Protein AF-A0A2K8XF45-F1 (afdb_monomer_lite)

Sequence (110 aa):
MNTKYKYTLIFVLFLCCTIVSAQSFKKDSLQIKAYTEIEYKAGKPINITLKKVFCDYCSKTQLTLLGEDAIRRADGEKQNPKNKLVDGKKKLAVYIRIAKTDFASIKEEE

pLDDT: mean 89.06, std 11.89, range [54.0, 98.5]

Structure (mmCIF, N/CA/C/O backbone):
data_AF-A0A2K8XF45-F1
#
_entry.id   AF-A0A2K8XF45-F1
#
loop_
_atom_site.group_PDB
_atom_site.id
_atom_site.type_symbol
_atom_site.label_atom_id
_atom_site.label_alt_id
_atom_site.label_comp_id
_atom_site.label_asym_id
_atom_site.label_entity_id
_atom_site.label_seq_id
_atom_site.pdbx_PDB_ins_code
_atom_site.Cartn_x
_atom_site.Cartn_y
_atom_site.Cartn_z
_atom_site.occupancy
_atom_site.B_iso_or_equiv
_atom_site.auth_seq_id
_atom_site.auth_comp_id
_atom_site.auth_asym_id
_atom_site.auth_atom_id
_atom_site.pdbx_PDB_model_num
ATOM 1 N N . MET A 1 1 ? 33.335 -19.795 43.392 1.00 56.59 1 MET A N 1
ATOM 2 C CA . MET A 1 1 ? 31.996 -19.173 43.518 1.00 56.59 1 MET A CA 1
ATOM 3 C C . MET A 1 1 ? 31.201 -19.959 44.551 1.00 56.59 1 MET A C 1
ATOM 5 O O . MET A 1 1 ? 30.981 -21.146 44.340 1.00 56.59 1 MET A O 1
ATOM 9 N N . ASN A 1 2 ? 30.885 -19.338 45.692 1.00 59.66 2 ASN A N 1
ATOM 10 C CA . ASN A 1 2 ? 30.272 -20.000 46.851 1.00 59.66 2 ASN A CA 1
ATOM 11 C C . ASN A 1 2 ? 28.953 -20.690 46.447 1.00 59.66 2 ASN A C 1
ATOM 13 O O . ASN A 1 2 ? 28.150 -20.090 45.730 1.00 59.66 2 ASN A O 1
ATOM 17 N N . THR A 1 3 ? 28.723 -21.930 46.888 1.00 67.81 3 THR A N 1
ATOM 18 C CA . THR A 1 3 ? 27.591 -22.779 46.454 1.00 67.81 3 THR A CA 1
ATOM 19 C C . THR A 1 3 ? 26.236 -22.100 46.670 1.00 67.81 3 THR A C 1
ATOM 21 O O . THR A 1 3 ? 25.323 -22.276 45.872 1.00 67.81 3 THR A O 1
ATOM 24 N N . LYS A 1 4 ? 26.138 -21.237 47.690 1.00 68.88 4 LYS A N 1
ATOM 25 C CA . LYS A 1 4 ? 24.959 -20.406 47.976 1.00 68.88 4 LYS A CA 1
ATOM 26 C C . LYS A 1 4 ? 24.601 -19.462 46.818 1.00 68.88 4 LYS A C 1
ATOM 28 O O . LYS A 1 4 ? 23.453 -19.446 46.396 1.00 68.88 4 LYS A O 1
ATOM 33 N N . TYR A 1 5 ? 25.579 -18.759 46.242 1.00 73.56 5 TYR A N 1
ATOM 34 C CA . TYR A 1 5 ? 25.335 -17.807 45.148 1.00 73.56 5 TYR A CA 1
ATOM 35 C C . TYR A 1 5 ? 24.969 -18.499 43.833 1.00 73.56 5 TYR A C 1
ATOM 37 O O . TYR A 1 5 ? 24.253 -17.914 43.028 1.00 73.56 5 TYR A O 1
ATOM 45 N N . LYS A 1 6 ? 25.409 -19.751 43.618 1.00 73.94 6 LYS A N 1
ATOM 46 C CA . LYS A 1 6 ? 24.990 -20.546 42.450 1.00 73.94 6 LYS A CA 1
ATOM 47 C C . LYS A 1 6 ? 23.477 -20.769 42.446 1.00 73.94 6 LYS A C 1
ATOM 49 O O . LYS A 1 6 ? 22.843 -20.537 41.423 1.00 73.94 6 LYS A O 1
ATOM 54 N N . TYR A 1 7 ? 22.897 -21.160 43.581 1.00 80.69 7 TYR A N 1
ATOM 55 C CA . TYR A 1 7 ? 21.452 -21.385 43.677 1.00 80.69 7 TYR A CA 1
ATOM 56 C C . TYR A 1 7 ? 20.654 -20.083 43.605 1.00 80.69 7 TYR A C 1
ATOM 58 O O . TYR A 1 7 ? 19.615 -20.050 42.954 1.00 80.69 7 TYR A O 1
ATOM 66 N N . THR A 1 8 ? 21.164 -18.993 44.188 1.00 82.62 8 THR A N 1
ATOM 67 C CA . THR A 1 8 ? 20.534 -17.670 44.067 1.00 82.62 8 THR A CA 1
ATOM 68 C C . THR A 1 8 ? 20.466 -17.210 42.611 1.00 82.62 8 THR A C 1
ATOM 70 O O . THR A 1 8 ? 19.429 -16.731 42.165 1.00 82.62 8 THR A O 1
ATOM 73 N N . LEU A 1 9 ? 21.542 -17.402 41.845 1.00 80.88 9 LEU A N 1
ATOM 74 C CA . LEU A 1 9 ? 21.612 -16.975 40.447 1.00 80.88 9 LEU A CA 1
ATOM 75 C C . LEU A 1 9 ? 20.688 -17.812 39.547 1.00 80.88 9 LEU A C 1
ATOM 77 O O . LEU A 1 9 ? 20.025 -17.262 38.673 1.00 80.88 9 LEU A O 1
ATOM 81 N N . ILE A 1 10 ? 20.568 -19.116 39.822 1.00 81.19 10 ILE A N 1
ATOM 82 C CA . ILE A 1 10 ? 19.600 -20.004 39.155 1.00 81.19 10 ILE A CA 1
ATOM 83 C C . ILE A 1 10 ? 18.160 -19.571 39.461 1.00 81.19 10 ILE A C 1
ATOM 85 O O . ILE A 1 10 ? 17.329 -19.522 38.557 1.00 81.19 10 ILE A O 1
ATOM 89 N N . PHE A 1 11 ? 17.867 -19.217 40.714 1.00 81.50 11 PHE A N 1
ATOM 90 C CA . PHE A 1 11 ? 16.525 -18.807 41.123 1.00 81.50 11 PHE A CA 1
ATOM 91 C C . PHE A 1 11 ? 16.102 -17.476 40.480 1.00 81.50 11 PHE A C 1
ATOM 93 O O . PHE A 1 11 ? 14.981 -17.354 39.992 1.00 81.50 11 PHE A O 1
ATOM 100 N N . VAL A 1 12 ? 17.016 -16.502 40.404 1.00 82.75 12 VAL A N 1
ATOM 101 C CA . VAL A 1 12 ? 16.779 -15.216 39.721 1.00 82.75 12 VAL A CA 1
ATOM 102 C C . VAL A 1 12 ? 16.550 -15.417 38.220 1.00 82.75 12 VAL A C 1
ATOM 104 O O . VAL A 1 12 ? 15.621 -14.838 37.660 1.00 82.75 12 VAL A O 1
ATOM 107 N N . LEU A 1 13 ? 17.343 -16.279 37.574 1.00 79.38 13 LEU A N 1
ATOM 108 C CA . LEU A 1 13 ? 17.189 -16.578 36.149 1.00 79.38 13 LEU A CA 1
ATOM 109 C C . LEU A 1 13 ? 15.834 -17.242 35.849 1.00 79.38 13 LEU A C 1
ATOM 111 O O . LEU A 1 13 ? 15.183 -16.897 34.865 1.00 79.38 13 LEU A O 1
ATOM 115 N N . PHE A 1 14 ? 15.385 -18.151 36.720 1.00 78.00 14 PHE A N 1
ATOM 116 C CA . PHE A 1 14 ? 14.101 -18.836 36.567 1.00 78.00 14 PHE A CA 1
ATOM 117 C C . PHE A 1 14 ? 12.910 -17.882 36.740 1.00 78.00 14 PHE A C 1
ATOM 119 O O . PHE A 1 14 ? 11.937 -17.967 35.991 1.00 78.00 14 PHE A O 1
ATOM 126 N N . LEU A 1 15 ? 13.006 -16.918 37.664 1.00 78.31 15 LEU A N 1
ATOM 127 C CA . LEU A 1 15 ? 11.960 -15.915 37.881 1.00 78.31 15 LEU A CA 1
ATOM 128 C C . LEU A 1 15 ? 11.786 -14.993 36.657 1.00 78.31 15 LEU A C 1
ATOM 130 O O . LEU A 1 15 ? 10.656 -14.731 36.242 1.00 78.31 15 LEU A O 1
ATOM 134 N N . CYS A 1 16 ? 12.886 -14.570 36.021 1.00 72.25 16 CYS A N 1
ATOM 135 C CA . CYS A 1 16 ? 12.856 -13.706 34.833 1.00 72.25 16 CYS A CA 1
ATOM 136 C C . CYS A 1 16 ? 12.173 -14.347 33.610 1.00 72.25 16 CYS A C 1
ATOM 138 O O . CYS A 1 16 ? 11.606 -13.629 32.786 1.00 72.25 16 CYS A O 1
ATOM 140 N N . CYS A 1 17 ? 12.177 -15.677 33.484 1.00 69.56 17 CYS A N 1
ATOM 141 C CA . CYS A 1 17 ? 11.556 -16.364 32.347 1.00 69.56 17 CYS A CA 1
ATOM 142 C C . CYS A 1 17 ? 10.020 -16.433 32.417 1.00 69.56 17 CYS A C 1
ATOM 144 O O . CYS A 1 17 ? 9.383 -16.689 31.399 1.00 69.56 17 CYS A O 1
ATOM 146 N N . THR A 1 18 ? 9.409 -16.196 33.583 1.00 69.06 18 THR A N 1
ATOM 147 C CA . THR A 1 18 ? 7.954 -16.384 33.777 1.00 69.06 18 THR A CA 1
ATOM 148 C C . THR A 1 18 ? 7.100 -15.160 33.430 1.00 69.06 18 THR A C 1
ATOM 150 O O . THR A 1 18 ? 5.882 -15.272 33.332 1.00 69.06 18 THR A O 1
ATOM 153 N N . ILE A 1 19 ? 7.720 -13.997 33.204 1.00 65.31 19 ILE A N 1
ATOM 154 C CA . ILE A 1 19 ? 7.016 -12.706 33.067 1.00 65.31 19 ILE A CA 1
ATOM 155 C C . ILE A 1 19 ? 6.843 -12.248 31.610 1.00 65.31 19 ILE A C 1
ATOM 157 O O . ILE A 1 19 ? 6.211 -11.226 31.345 1.00 65.31 19 ILE A O 1
ATOM 161 N N . VAL A 1 20 ? 7.377 -12.992 30.638 1.00 65.94 20 VAL A N 1
ATOM 162 C CA . VAL A 1 20 ? 7.296 -12.619 29.220 1.00 65.94 20 VAL A CA 1
ATOM 163 C C . VAL A 1 20 ? 6.062 -13.259 28.588 1.00 65.94 20 VAL A C 1
ATOM 165 O O . VAL A 1 20 ? 6.101 -14.374 28.076 1.00 65.94 20 VAL A O 1
ATOM 168 N N . SER A 1 21 ? 4.946 -12.532 28.606 1.00 66.38 21 SER A N 1
ATOM 169 C CA . SER A 1 21 ? 3.790 -12.853 27.764 1.00 66.38 21 SER A CA 1
ATOM 170 C C . SER A 1 21 ? 4.015 -12.292 26.361 1.00 66.38 21 SER A C 1
ATOM 172 O O . SER A 1 21 ? 4.138 -11.081 26.183 1.00 66.38 21 SER A O 1
ATOM 174 N N . ALA A 1 22 ? 4.061 -13.157 25.348 1.00 62.16 22 ALA A N 1
ATOM 175 C CA . ALA A 1 22 ? 4.106 -12.723 23.956 1.00 62.16 22 ALA A CA 1
ATOM 176 C C . ALA A 1 22 ? 2.787 -12.016 23.598 1.00 62.16 22 ALA A C 1
ATOM 178 O O . ALA A 1 22 ? 1.727 -12.643 23.546 1.00 62.16 22 ALA A O 1
ATOM 179 N N . GLN A 1 23 ? 2.834 -10.704 23.361 1.00 61.16 23 GLN A N 1
ATOM 180 C CA . GLN A 1 23 ? 1.666 -9.959 22.895 1.00 61.16 23 GLN A CA 1
ATOM 181 C C . GLN A 1 23 ? 1.352 -10.374 21.453 1.00 61.16 23 GLN A C 1
ATOM 183 O O . GLN A 1 23 ? 2.179 -10.258 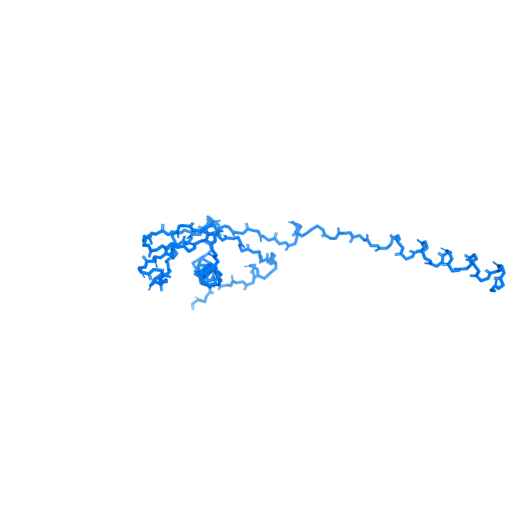20.548 1.00 61.16 23 GLN A O 1
ATOM 188 N N . SER A 1 24 ? 0.151 -10.909 21.232 1.00 65.56 24 SER A N 1
ATOM 189 C CA . SER A 1 24 ? -0.299 -11.277 19.892 1.00 65.56 24 SER A CA 1
ATOM 190 C C . SER A 1 24 ? -0.633 -10.013 19.109 1.00 65.56 24 SER A C 1
ATOM 192 O O . SER A 1 24 ? -1.701 -9.433 19.291 1.00 65.56 24 SER A O 1
ATOM 194 N N . PHE A 1 25 ? 0.240 -9.624 18.176 1.00 63.56 25 PHE A N 1
ATOM 195 C CA . PHE A 1 25 ? 0.052 -8.454 17.306 1.00 63.56 25 PHE A CA 1
ATOM 196 C C . PHE A 1 25 ? -1.289 -8.446 16.549 1.00 63.56 25 PHE A C 1
ATOM 198 O O . PHE A 1 25 ? -1.765 -7.387 16.148 1.00 63.56 25 PHE A O 1
ATOM 205 N N . LYS A 1 26 ? -1.933 -9.609 16.370 1.00 71.38 26 LYS A N 1
ATOM 206 C CA . LYS A 1 26 ? -3.276 -9.720 15.770 1.00 71.38 26 LYS A CA 1
ATOM 207 C C . LYS A 1 26 ? -4.363 -9.041 16.611 1.00 71.38 26 LYS A C 1
ATOM 209 O O . LYS A 1 26 ? -5.391 -8.6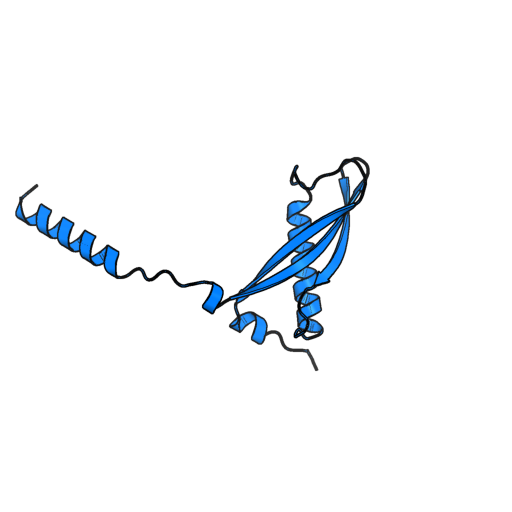34 16.073 1.00 71.38 26 LYS A O 1
ATOM 214 N N . LYS A 1 27 ? -4.164 -8.956 17.929 1.00 78.00 27 LYS A N 1
ATOM 215 C CA . LYS A 1 27 ? -5.112 -8.318 18.842 1.00 78.00 27 LYS A CA 1
ATOM 216 C C . LYS A 1 27 ? -5.156 -6.811 18.604 1.00 78.00 27 LYS A C 1
ATOM 218 O O . LYS A 1 27 ? -6.248 -6.257 18.490 1.00 78.00 27 LYS A O 1
ATOM 223 N N . ASP A 1 28 ? -3.992 -6.202 18.409 1.00 85.25 28 ASP A N 1
ATOM 224 C CA . ASP A 1 28 ? -3.836 -4.748 18.500 1.00 85.25 28 ASP A CA 1
ATOM 225 C C . ASP A 1 28 ? -3.635 -4.067 17.138 1.00 85.25 28 ASP A C 1
ATOM 227 O O . ASP A 1 28 ? -3.798 -2.855 17.027 1.00 85.25 28 ASP A O 1
ATOM 231 N N . SER A 1 29 ? -3.346 -4.831 16.076 1.00 90.56 29 SER A N 1
ATOM 232 C CA . SER A 1 29 ? -3.120 -4.299 14.725 1.00 90.56 29 SER A CA 1
ATOM 233 C C . SER A 1 29 ? -4.062 -4.877 13.668 1.00 90.56 29 SER A C 1
ATOM 235 O O . SER A 1 29 ? -4.558 -6.000 13.781 1.00 90.56 29 SER A O 1
ATOM 237 N N . LEU A 1 30 ? -4.303 -4.086 12.624 1.00 92.25 30 LEU A N 1
ATOM 238 C CA . LEU A 1 30 ? -4.919 -4.511 11.372 1.00 92.25 30 LEU A CA 1
ATOM 239 C C . LEU A 1 30 ? -3.827 -4.786 10.340 1.00 92.25 30 LEU A C 1
ATOM 241 O O . LEU A 1 30 ? -2.787 -4.125 10.324 1.00 92.25 30 LEU A O 1
ATOM 245 N N . GLN A 1 31 ? -4.087 -5.744 9.451 1.00 94.44 31 GLN A N 1
ATOM 246 C CA . GLN A 1 31 ? -3.25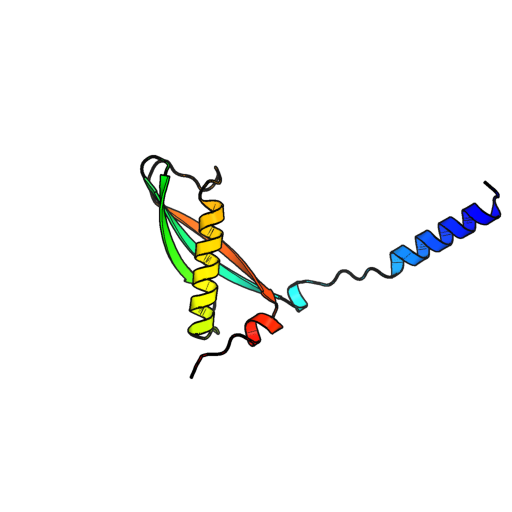1 -5.992 8.283 1.00 94.44 31 GLN A CA 1
ATOM 247 C C . GLN A 1 31 ? -4.070 -5.754 7.018 1.00 94.44 31 GLN A C 1
ATOM 249 O O . GLN A 1 31 ? -4.935 -6.557 6.675 1.00 94.44 31 GLN A O 1
ATOM 254 N N . ILE A 1 32 ? -3.768 -4.667 6.318 1.00 96.25 32 ILE A N 1
ATOM 255 C CA . ILE A 1 32 ? -4.464 -4.254 5.102 1.00 96.25 32 ILE A CA 1
ATOM 256 C C . ILE A 1 32 ? -3.588 -4.599 3.904 1.00 96.25 32 ILE A C 1
ATOM 258 O O . ILE A 1 32 ? -2.391 -4.309 3.879 1.00 96.25 32 ILE A O 1
ATOM 262 N N . LYS A 1 33 ? -4.178 -5.256 2.907 1.00 97.75 33 LYS A N 1
ATOM 263 C CA . LYS A 1 33 ? -3.487 -5.607 1.665 1.00 97.75 33 LYS A CA 1
ATOM 264 C C . LYS A 1 33 ? -3.736 -4.524 0.621 1.00 97.75 33 LYS A C 1
ATOM 266 O O . LYS A 1 33 ? -4.866 -4.076 0.457 1.00 97.75 33 LYS A O 1
ATOM 271 N N . ALA A 1 34 ? -2.712 -4.166 -0.137 1.00 98.38 34 ALA A N 1
ATOM 272 C CA . ALA A 1 34 ? -2.828 -3.316 -1.311 1.00 98.38 34 ALA A CA 1
ATOM 273 C C . ALA A 1 34 ? -2.064 -3.933 -2.487 1.00 98.38 34 ALA A C 1
ATOM 275 O O . ALA A 1 34 ? -1.014 -4.551 -2.305 1.00 98.38 34 ALA A O 1
ATOM 276 N N . TYR A 1 35 ? -2.595 -3.784 -3.697 1.00 98.38 35 TYR A N 1
ATOM 277 C CA . TYR A 1 35 ? -1.876 -4.101 -4.923 1.00 98.38 35 TYR A CA 1
ATOM 278 C C . TYR A 1 35 ? -1.328 -2.833 -5.549 1.00 98.38 35 TYR A C 1
ATOM 280 O O . TYR A 1 35 ? -2.079 -1.896 -5.825 1.00 98.38 35 TYR A O 1
ATOM 288 N N . THR A 1 36 ? -0.033 -2.850 -5.826 1.00 98.38 36 THR A N 1
ATOM 289 C CA . THR A 1 36 ? 0.668 -1.839 -6.613 1.00 98.38 36 THR A CA 1
ATOM 290 C C . THR A 1 36 ? 1.278 -2.482 -7.854 1.00 98.38 36 THR A C 1
ATOM 292 O O . THR A 1 36 ? 1.379 -3.706 -7.964 1.00 98.38 36 THR A O 1
ATOM 295 N N . GLU A 1 37 ? 1.656 -1.665 -8.824 1.00 98.50 37 GLU A N 1
ATOM 296 C CA . GLU A 1 37 ? 2.337 -2.094 -10.038 1.00 98.50 37 GLU A CA 1
ATOM 297 C C . GLU A 1 37 ? 3.515 -1.173 -10.309 1.00 98.50 37 GLU A C 1
ATOM 299 O O . GLU A 1 37 ? 3.334 0.042 -10.372 1.00 98.50 37 GLU A O 1
ATOM 304 N N . ILE A 1 38 ? 4.694 -1.761 -10.484 1.00 97.94 38 ILE A N 1
ATOM 305 C CA . ILE A 1 38 ? 5.901 -1.064 -10.912 1.00 97.94 38 ILE A CA 1
ATOM 306 C C . ILE A 1 38 ? 6.106 -1.349 -12.392 1.00 97.94 38 ILE A C 1
ATOM 308 O O . ILE A 1 38 ? 6.169 -2.508 -12.809 1.00 97.94 38 ILE A O 1
ATOM 312 N N . GLU A 1 39 ? 6.219 -0.296 -13.183 1.00 98.25 39 GLU A N 1
ATOM 313 C CA . GLU A 1 39 ? 6.576 -0.385 -14.590 1.00 98.25 39 GLU A CA 1
ATOM 314 C C . GLU A 1 39 ? 8.083 -0.196 -14.754 1.00 98.25 39 GLU A C 1
ATOM 316 O O . GLU A 1 39 ? 8.664 0.746 -14.211 1.00 98.25 39 GLU A O 1
ATOM 321 N N . TYR A 1 40 ? 8.711 -1.101 -15.500 1.00 98.06 40 TYR A N 1
ATOM 322 C CA . TYR A 1 40 ? 10.135 -1.104 -15.795 1.00 98.06 40 TYR A CA 1
ATOM 323 C C . TYR A 1 40 ? 10.377 -0.903 -17.286 1.00 98.06 40 TYR A C 1
ATOM 325 O O . TYR A 1 40 ? 9.675 -1.474 -18.125 1.00 98.06 40 TYR A O 1
ATOM 333 N N . LYS A 1 41 ? 11.418 -0.128 -17.591 1.00 97.75 41 LYS A N 1
ATOM 334 C CA . LYS A 1 41 ? 11.963 0.030 -18.937 1.00 97.75 41 LYS A CA 1
ATOM 335 C C . LYS A 1 41 ? 13.486 0.032 -18.880 1.00 97.75 41 LYS A C 1
ATOM 337 O O . LYS A 1 41 ? 14.061 0.785 -18.088 1.00 97.75 41 LYS A O 1
ATOM 342 N N . ALA A 1 42 ? 14.140 -0.790 -19.694 1.00 96.44 42 ALA A N 1
ATOM 343 C CA . ALA A 1 42 ? 15.598 -0.951 -19.708 1.00 96.44 42 ALA A CA 1
ATOM 344 C C . ALA A 1 42 ? 16.209 -1.152 -18.299 1.00 96.44 42 ALA A C 1
ATOM 346 O O . ALA A 1 42 ? 17.223 -0.554 -17.931 1.00 96.44 42 ALA A O 1
ATOM 347 N N . GLY A 1 43 ? 15.545 -1.953 -17.465 1.00 93.81 43 GLY A N 1
ATOM 348 C CA . GLY A 1 43 ? 15.959 -2.284 -16.104 1.00 93.81 43 GLY A CA 1
ATOM 349 C C . GLY A 1 43 ? 15.716 -1.185 -15.069 1.00 93.81 43 GLY A C 1
ATOM 350 O O . GLY A 1 43 ? 16.123 -1.348 -13.915 1.00 93.81 43 GLY A O 1
ATOM 351 N N . LYS A 1 44 ? 15.083 -0.068 -15.448 1.00 96.31 44 LYS A N 1
ATOM 352 C CA . LYS A 1 44 ? 14.815 1.073 -14.565 1.00 96.31 44 LYS A CA 1
ATOM 353 C C . LYS A 1 44 ? 13.318 1.182 -14.262 1.00 96.31 44 LYS A C 1
ATOM 355 O O . LYS A 1 44 ? 12.521 1.091 -15.194 1.00 96.31 44 LYS A O 1
ATOM 360 N N . PRO A 1 45 ? 12.922 1.388 -12.994 1.00 96.94 45 PRO A N 1
ATOM 361 C CA . PRO A 1 45 ? 11.534 1.673 -12.656 1.00 96.94 45 PRO A CA 1
ATOM 362 C C . PRO A 1 45 ? 11.169 3.069 -13.173 1.00 96.94 45 PRO A C 1
ATOM 364 O O . PRO A 1 45 ? 11.854 4.040 -12.851 1.00 96.94 45 PRO A O 1
ATOM 367 N N . ILE A 1 46 ? 10.118 3.161 -13.985 1.00 97.25 46 ILE A N 1
ATOM 368 C CA . ILE A 1 46 ? 9.651 4.425 -14.574 1.00 97.25 46 ILE A CA 1
ATOM 369 C C . ILE A 1 46 ? 8.382 4.951 -13.907 1.00 97.25 46 ILE A C 1
ATOM 371 O O . ILE A 1 46 ? 8.163 6.158 -13.893 1.00 97.25 46 ILE A O 1
ATOM 375 N N . ASN A 1 47 ? 7.550 4.065 -13.355 1.00 97.38 47 ASN A N 1
ATOM 376 C CA . ASN A 1 47 ? 6.297 4.445 -12.716 1.00 97.38 47 ASN A CA 1
ATOM 377 C C . ASN A 1 47 ? 5.882 3.415 -11.660 1.00 97.38 47 ASN A C 1
ATOM 379 O O . ASN A 1 47 ? 6.150 2.221 -11.814 1.00 97.38 47 ASN A O 1
ATOM 383 N N . ILE A 1 48 ? 5.200 3.874 -10.612 1.00 97.69 48 ILE A N 1
ATOM 384 C CA . ILE A 1 48 ? 4.598 3.034 -9.576 1.00 97.69 48 ILE A CA 1
ATOM 385 C C . ILE A 1 48 ? 3.153 3.477 -9.402 1.00 97.69 48 ILE A C 1
ATOM 387 O O . ILE A 1 48 ? 2.883 4.621 -9.052 1.00 97.69 48 ILE A O 1
ATOM 391 N N . THR A 1 49 ? 2.215 2.563 -9.635 1.00 98.19 49 THR A N 1
ATOM 392 C CA . THR A 1 49 ? 0.780 2.863 -9.564 1.00 98.19 49 THR A CA 1
ATOM 393 C C . THR A 1 49 ? 0.083 1.996 -8.532 1.00 98.19 49 THR A C 1
ATOM 395 O O . THR A 1 49 ? 0.321 0.789 -8.448 1.00 98.19 49 THR A O 1
ATOM 398 N N . LEU A 1 50 ? -0.816 2.599 -7.757 1.00 98.31 50 LEU A N 1
ATOM 399 C CA . LEU A 1 50 ? -1.765 1.868 -6.926 1.00 98.31 50 LEU A CA 1
ATOM 400 C C . LEU A 1 50 ? -2.849 1.252 -7.819 1.00 98.31 50 LEU A C 1
ATOM 402 O O . LEU A 1 50 ? -3.400 1.925 -8.688 1.00 98.31 50 LEU A O 1
ATOM 406 N N . LYS A 1 51 ? -3.165 -0.028 -7.611 1.00 98.19 51 LYS A N 1
ATOM 407 C CA . LYS A 1 51 ? -4.257 -0.720 -8.316 1.00 98.19 51 LYS A CA 1
ATOM 408 C C . LYS A 1 51 ? -5.485 -0.905 -7.442 1.00 98.19 51 LYS A C 1
ATOM 410 O O . LYS A 1 51 ? -6.597 -0.721 -7.920 1.00 98.19 51 LYS A O 1
ATOM 415 N N . LYS A 1 52 ? -5.295 -1.328 -6.190 1.00 97.56 52 LYS A N 1
ATOM 416 C CA . LYS A 1 52 ? -6.402 -1.576 -5.259 1.00 97.56 52 LYS A CA 1
ATOM 417 C C . LYS A 1 52 ? -5.918 -1.612 -3.819 1.00 97.56 52 LYS A C 1
ATOM 419 O O . LYS A 1 52 ? -4.954 -2.314 -3.529 1.00 97.56 52 LYS A O 1
ATOM 424 N N . VAL A 1 53 ? -6.640 -0.951 -2.922 1.00 97.94 53 VAL A N 1
ATOM 425 C CA . VAL A 1 53 ? -6.571 -1.198 -1.475 1.00 97.94 53 VAL A CA 1
ATOM 426 C C . VAL A 1 53 ? -7.718 -2.144 -1.114 1.00 97.94 53 VAL A C 1
ATOM 428 O O . VAL A 1 53 ? -8.858 -1.927 -1.519 1.00 97.94 53 VAL A O 1
ATOM 431 N N . PHE A 1 54 ? -7.424 -3.232 -0.405 1.00 97.50 54 PHE A N 1
ATOM 432 C CA . PHE A 1 54 ? -8.425 -4.201 0.051 1.00 97.50 54 PHE A CA 1
ATOM 433 C C . PHE A 1 54 ? -8.934 -3.788 1.429 1.00 97.50 54 PHE A C 1
ATOM 435 O O . PHE A 1 54 ? -8.535 -4.359 2.442 1.00 97.50 54 PHE A O 1
ATOM 442 N N . CYS A 1 55 ? -9.769 -2.752 1.435 1.00 9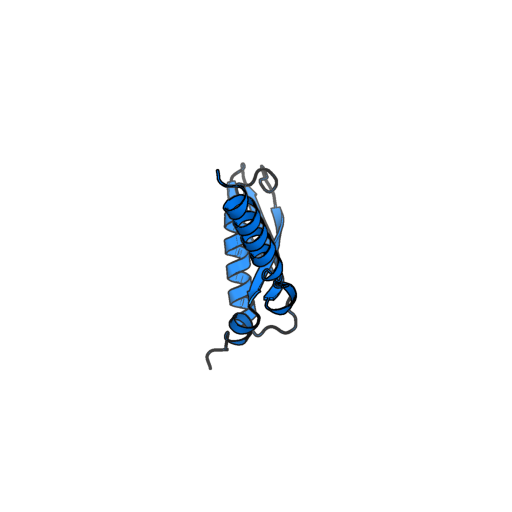5.44 55 CYS A N 1
ATOM 443 C CA . CYS A 1 55 ? -10.473 -2.269 2.611 1.00 95.44 55 CYS A CA 1
ATOM 444 C C . CYS A 1 55 ? -11.826 -1.695 2.183 1.00 95.44 55 CYS A C 1
ATOM 446 O O . CYS A 1 55 ? -11.929 -0.570 1.705 1.00 95.44 55 CYS A O 1
ATOM 448 N N . ASP A 1 56 ? -12.851 -2.517 2.304 1.00 94.81 56 ASP A N 1
ATOM 449 C CA . ASP A 1 56 ? -14.248 -2.240 1.973 1.00 94.81 56 ASP A CA 1
ATOM 450 C C . ASP A 1 56 ? -14.966 -1.395 3.035 1.00 94.81 56 ASP A C 1
ATOM 452 O O . ASP A 1 56 ? -15.978 -0.768 2.739 1.00 94.81 56 ASP A O 1
ATOM 456 N N . TYR A 1 57 ? -14.414 -1.326 4.244 1.00 92.31 57 TYR A N 1
ATOM 457 C CA . TYR A 1 57 ? -14.931 -0.529 5.359 1.00 92.31 57 TYR A CA 1
ATOM 458 C C . TYR A 1 57 ? -14.177 0.796 5.575 1.00 92.31 57 TYR A C 1
ATOM 460 O O . TYR A 1 57 ? -14.443 1.494 6.551 1.00 92.31 57 TYR A O 1
ATOM 468 N N . CYS A 1 58 ? -13.204 1.128 4.720 1.00 94.25 58 CYS A N 1
ATOM 469 C CA . CYS A 1 58 ? -12.393 2.336 4.871 1.00 94.25 58 CYS A CA 1
ATOM 470 C C . CYS A 1 58 ? -13.113 3.585 4.343 1.00 94.25 58 CYS A C 1
ATOM 472 O O . CYS A 1 58 ? -13.742 3.549 3.284 1.00 94.25 58 CYS A O 1
ATOM 474 N N . SER A 1 59 ? -12.924 4.709 5.035 1.00 95.00 59 SER A N 1
ATOM 475 C CA . SER A 1 59 ? -13.300 6.042 4.554 1.00 95.00 59 SER A CA 1
ATOM 476 C C . SER A 1 59 ? -12.428 6.494 3.373 1.00 95.00 59 SER A C 1
ATOM 478 O O . SER A 1 59 ? -11.405 5.865 3.065 1.00 95.00 59 SER A O 1
ATOM 480 N N . LYS A 1 60 ? -12.782 7.605 2.709 1.00 94.56 60 LYS A N 1
ATOM 481 C CA . LYS A 1 60 ? -11.981 8.105 1.574 1.00 94.56 60 LYS A CA 1
ATOM 482 C C . LYS A 1 60 ? -10.578 8.507 2.023 1.00 94.56 60 LYS A C 1
ATOM 484 O O . LYS A 1 60 ? -9.603 8.102 1.395 1.00 94.56 60 LYS A O 1
ATOM 489 N N . THR A 1 61 ? -10.472 9.226 3.140 1.00 95.12 61 THR A N 1
ATOM 490 C CA . THR A 1 61 ? -9.182 9.636 3.715 1.00 95.12 61 THR A CA 1
ATOM 491 C C . THR A 1 61 ? -8.325 8.427 4.088 1.00 95.12 61 THR A C 1
ATOM 493 O O . THR A 1 61 ? -7.143 8.378 3.749 1.00 95.12 61 THR A O 1
ATOM 496 N N . GLN A 1 62 ? -8.922 7.403 4.709 1.00 95.38 62 GLN A N 1
ATOM 497 C CA . GLN A 1 62 ? -8.212 6.164 5.037 1.00 95.38 62 GLN A CA 1
ATOM 498 C C . GLN A 1 62 ? -7.700 5.453 3.780 1.00 95.38 62 GLN A C 1
ATOM 500 O O . GLN A 1 62 ? -6.545 5.027 3.749 1.00 95.38 62 GLN A O 1
ATOM 505 N N . LEU A 1 63 ? -8.524 5.342 2.733 1.00 96.56 63 LEU A N 1
ATOM 506 C CA . LEU A 1 63 ? -8.118 4.733 1.464 1.00 96.56 63 LEU A CA 1
ATOM 507 C C . LEU A 1 63 ? -6.956 5.484 0.808 1.00 96.56 63 LEU A C 1
ATOM 509 O O . LEU A 1 63 ? -6.033 4.834 0.315 1.00 96.56 63 LEU A O 1
ATOM 513 N N . THR A 1 64 ? -6.977 6.818 0.832 1.00 96.38 64 THR A N 1
ATOM 514 C CA . THR A 1 64 ? -5.895 7.653 0.295 1.00 96.38 64 THR A CA 1
ATOM 515 C C . THR A 1 64 ? -4.589 7.414 1.046 1.00 96.38 64 THR A C 1
ATOM 517 O O . THR A 1 64 ? -3.602 7.026 0.424 1.00 96.38 64 THR A O 1
ATOM 520 N N . LEU A 1 65 ? -4.593 7.522 2.379 1.00 96.38 65 LEU A N 1
ATOM 521 C CA . LEU A 1 65 ? -3.388 7.328 3.197 1.00 96.38 65 LEU A CA 1
ATOM 522 C C . LEU A 1 65 ? -2.813 5.911 3.065 1.00 96.38 65 LEU A C 1
ATOM 524 O O . LEU A 1 65 ? -1.601 5.723 2.943 1.00 96.38 65 LEU A O 1
ATOM 528 N N . LEU A 1 66 ? -3.678 4.892 3.041 1.00 97.25 66 LEU A N 1
ATOM 529 C CA . LEU A 1 66 ? -3.259 3.509 2.797 1.00 97.25 66 LEU A CA 1
ATOM 530 C C . LEU A 1 66 ? -2.693 3.328 1.385 1.00 97.25 66 LEU A C 1
ATOM 532 O O . LEU A 1 66 ? -1.745 2.567 1.187 1.00 97.25 66 LEU A O 1
ATOM 536 N N . GLY A 1 67 ? -3.271 4.013 0.400 1.00 97.81 67 GLY A N 1
ATOM 537 C CA . GLY A 1 67 ? -2.797 4.016 -0.977 1.00 97.81 67 GLY A CA 1
ATOM 538 C C . GLY A 1 67 ? -1.402 4.620 -1.116 1.00 97.81 67 GLY A C 1
ATOM 539 O O . GLY A 1 67 ? -0.528 4.018 -1.745 1.00 97.81 67 GLY A O 1
ATOM 540 N N . GLU A 1 68 ? -1.174 5.766 -0.483 1.00 97.69 68 GLU A N 1
ATOM 541 C CA . GLU A 1 68 ? 0.126 6.438 -0.434 1.00 97.69 68 GLU A CA 1
ATOM 542 C C . GLU A 1 68 ? 1.177 5.573 0.268 1.00 97.69 68 GLU A C 1
ATOM 544 O O . GLU A 1 68 ? 2.269 5.365 -0.272 1.00 97.69 68 GLU A O 1
ATOM 549 N N . ASP A 1 69 ? 0.836 4.978 1.418 1.00 97.31 69 ASP A N 1
ATOM 550 C CA . ASP A 1 69 ? 1.739 4.067 2.128 1.00 97.31 69 ASP A CA 1
ATOM 551 C C . ASP A 1 69 ? 2.080 2.828 1.282 1.00 97.31 69 ASP A C 1
ATOM 553 O O . ASP A 1 69 ? 3.229 2.372 1.263 1.00 97.31 69 ASP A O 1
ATOM 557 N N . ALA A 1 70 ? 1.113 2.303 0.522 1.00 98.19 70 ALA A N 1
ATOM 558 C CA . ALA A 1 70 ? 1.342 1.186 -0.386 1.00 98.19 70 ALA A CA 1
ATOM 559 C C . ALA A 1 70 ? 2.321 1.540 -1.515 1.00 98.19 70 ALA A C 1
ATOM 561 O O . ALA A 1 70 ? 3.230 0.754 -1.801 1.00 98.19 70 ALA A O 1
ATOM 562 N N . ILE A 1 71 ? 2.163 2.712 -2.142 1.00 98.25 71 ILE A N 1
ATOM 563 C CA . ILE A 1 71 ? 3.079 3.200 -3.186 1.00 98.25 71 ILE A CA 1
ATOM 564 C C . ILE A 1 71 ? 4.478 3.401 -2.603 1.00 98.25 71 ILE A C 1
ATOM 566 O O . ILE A 1 71 ? 5.450 2.899 -3.166 1.00 98.25 71 ILE A O 1
ATOM 570 N N . ARG A 1 72 ? 4.585 4.059 -1.444 1.00 97.88 72 ARG A N 1
ATOM 571 C CA . ARG A 1 72 ? 5.858 4.309 -0.754 1.00 97.88 72 ARG A CA 1
ATOM 572 C C . ARG A 1 72 ? 6.612 3.014 -0.442 1.00 97.88 72 ARG A C 1
ATOM 574 O O . ARG A 1 72 ? 7.818 2.927 -0.657 1.00 97.88 72 ARG A O 1
ATOM 581 N N . ARG A 1 73 ? 5.914 1.981 0.039 1.00 97.38 73 ARG A N 1
ATOM 582 C CA . ARG A 1 73 ? 6.515 0.657 0.288 1.00 97.38 73 ARG A CA 1
ATOM 583 C C . ARG A 1 73 ? 6.926 -0.042 -1.005 1.00 97.38 73 ARG A C 1
ATOM 585 O O . ARG A 1 73 ? 7.992 -0.645 -1.047 1.00 97.38 73 ARG A O 1
ATOM 592 N N . ALA A 1 74 ? 6.109 0.050 -2.054 1.00 97.50 74 ALA A N 1
ATOM 593 C CA . ALA A 1 74 ? 6.457 -0.491 -3.364 1.00 97.50 74 ALA A CA 1
ATOM 594 C C . ALA A 1 74 ? 7.697 0.198 -3.959 1.00 97.50 74 ALA A C 1
ATOM 596 O O . ALA A 1 74 ? 8.530 -0.470 -4.569 1.00 97.50 74 ALA A O 1
ATOM 597 N N . ASP A 1 75 ? 7.868 1.501 -3.719 1.00 97.50 75 ASP A N 1
ATOM 598 C CA . ASP A 1 75 ? 9.072 2.237 -4.109 1.00 97.50 75 ASP A CA 1
ATOM 599 C C . ASP A 1 75 ? 10.338 1.682 -3.442 1.00 97.50 75 ASP A C 1
ATOM 601 O O . ASP A 1 75 ? 11.346 1.471 -4.117 1.00 97.50 75 ASP A O 1
ATOM 605 N N . GLY A 1 76 ? 10.266 1.324 -2.157 1.00 96.88 76 GLY A N 1
ATOM 606 C CA . GLY A 1 76 ? 11.365 0.651 -1.452 1.00 96.88 76 GLY A CA 1
ATOM 607 C C . GLY A 1 76 ? 11.741 -0.717 -2.042 1.00 96.88 76 GLY A C 1
ATOM 608 O O . GLY A 1 76 ? 12.896 -1.131 -1.971 1.00 96.88 76 GLY A O 1
ATOM 609 N N . GLU A 1 77 ? 10.799 -1.401 -2.695 1.00 95.69 77 GLU A N 1
ATOM 610 C CA . GLU A 1 77 ? 11.005 -2.725 -3.297 1.00 95.69 77 GLU A CA 1
ATOM 611 C C . GLU A 1 77 ? 11.514 -2.677 -4.746 1.00 95.69 77 GLU A C 1
ATOM 613 O O . GLU A 1 77 ? 11.870 -3.718 -5.310 1.00 95.69 77 GLU A O 1
ATOM 618 N N . LYS A 1 78 ? 11.580 -1.495 -5.373 1.00 94.88 78 LYS A N 1
ATOM 619 C CA . LYS A 1 78 ? 11.832 -1.366 -6.820 1.00 94.88 78 LYS A CA 1
ATOM 620 C C . LYS A 1 78 ? 13.199 -1.883 -7.278 1.00 94.88 78 LYS A C 1
ATOM 622 O O . LYS A 1 78 ? 13.354 -2.230 -8.449 1.00 94.88 78 LYS A O 1
ATOM 627 N N . GLN A 1 79 ? 14.183 -1.932 -6.379 1.00 94.62 79 GLN A N 1
ATOM 628 C CA . GLN A 1 79 ? 15.529 -2.447 -6.663 1.00 94.62 79 GLN A CA 1
ATOM 629 C C . GLN A 1 79 ? 15.733 -3.900 -6.219 1.00 94.62 79 GLN A C 1
ATOM 631 O O . GLN A 1 79 ? 16.788 -4.473 -6.485 1.00 94.62 79 GLN A O 1
ATOM 636 N N . ASN A 1 80 ? 14.739 -4.515 -5.571 1.00 95.12 80 ASN A N 1
ATOM 637 C CA . ASN A 1 80 ? 14.825 -5.903 -5.142 1.00 95.12 80 ASN A CA 1
ATOM 638 C C . ASN A 1 80 ? 14.951 -6.817 -6.379 1.00 95.12 80 ASN A C 1
ATOM 640 O O . ASN A 1 80 ? 14.068 -6.779 -7.243 1.00 95.12 80 ASN A O 1
ATOM 644 N N . PRO A 1 81 ? 15.988 -7.674 -6.477 1.00 94.31 81 PRO A N 1
ATOM 645 C CA . PRO A 1 81 ? 16.185 -8.554 -7.631 1.00 94.31 81 PRO A CA 1
ATOM 646 C C . PRO A 1 81 ? 14.978 -9.446 -7.953 1.00 94.31 81 PRO A C 1
ATOM 648 O O . PRO A 1 81 ? 14.763 -9.786 -9.109 1.00 94.31 81 PRO A O 1
ATOM 651 N N . LYS A 1 82 ? 14.150 -9.790 -6.954 1.00 94.69 82 LYS A N 1
ATOM 652 C CA . LYS A 1 82 ? 12.928 -10.598 -7.145 1.00 94.69 82 LYS A CA 1
ATOM 653 C C . LYS A 1 82 ? 11.784 -9.836 -7.832 1.00 94.69 82 LYS A C 1
ATOM 655 O O . LYS A 1 82 ? 10.845 -10.444 -8.362 1.00 94.69 82 LYS A O 1
ATOM 660 N N . ASN A 1 83 ? 11.836 -8.508 -7.788 1.00 93.56 83 ASN A N 1
ATOM 661 C CA . ASN A 1 83 ? 10.798 -7.614 -8.299 1.00 93.56 83 ASN A CA 1
ATOM 662 C C . ASN A 1 83 ? 11.237 -6.859 -9.554 1.00 93.56 83 ASN A C 1
ATOM 664 O O . ASN A 1 83 ? 10.384 -6.466 -10.348 1.00 93.56 83 ASN A O 1
ATOM 668 N N . LYS A 1 84 ? 12.548 -6.707 -9.750 1.00 94.25 84 LYS A N 1
ATOM 669 C CA . LYS A 1 84 ? 13.139 -6.033 -10.899 1.00 94.25 84 LYS A CA 1
ATOM 670 C C . LYS A 1 84 ? 12.886 -6.806 -12.192 1.00 94.25 84 LYS A C 1
ATOM 672 O O . LYS A 1 84 ? 13.065 -8.019 -12.250 1.00 94.25 84 LYS A O 1
ATOM 677 N N . LEU A 1 85 ? 12.510 -6.076 -13.236 1.00 95.50 85 LEU A N 1
ATOM 678 C CA . LEU A 1 85 ? 12.368 -6.581 -14.599 1.00 95.50 85 LEU A CA 1
ATOM 679 C C . LEU A 1 85 ? 13.243 -5.746 -15.538 1.00 95.50 85 LEU A C 1
ATOM 681 O O . LEU A 1 85 ? 13.553 -4.594 -15.229 1.00 95.50 85 LEU A O 1
ATOM 685 N N . VAL A 1 86 ? 13.638 -6.324 -16.675 1.00 95.31 86 VAL A N 1
ATOM 686 C CA . VAL A 1 86 ? 14.283 -5.559 -17.755 1.00 95.31 86 VAL A CA 1
ATOM 687 C C . VAL A 1 86 ? 13.245 -4.637 -18.393 1.00 95.31 86 VAL A C 1
ATOM 689 O O . VAL A 1 86 ? 13.428 -3.427 -18.392 1.00 95.31 86 VAL A O 1
ATOM 692 N N . ASP A 1 87 ? 12.105 -5.180 -18.806 1.00 97.31 87 ASP A N 1
ATOM 693 C CA . ASP A 1 87 ? 10.966 -4.410 -19.299 1.00 97.31 87 ASP A CA 1
ATOM 694 C C . ASP A 1 87 ? 9.654 -5.023 -18.788 1.00 97.31 87 ASP A C 1
ATOM 696 O O . ASP A 1 87 ? 9.580 -6.224 -18.505 1.00 97.31 87 ASP A O 1
ATOM 700 N N . GLY A 1 88 ? 8.611 -4.200 -18.671 1.00 96.88 88 GLY A N 1
ATOM 701 C CA . GLY A 1 88 ? 7.249 -4.646 -18.372 1.00 96.88 88 GLY A CA 1
ATOM 702 C C . GLY A 1 88 ? 6.735 -4.230 -16.995 1.00 96.88 88 GLY A C 1
ATOM 703 O O . GLY A 1 88 ? 7.253 -3.317 -16.359 1.00 96.88 88 GLY A O 1
ATOM 704 N N . LYS A 1 89 ? 5.659 -4.881 -16.543 1.00 97.75 89 LYS A N 1
ATOM 705 C CA . LYS A 1 89 ? 4.893 -4.478 -15.354 1.00 97.75 89 LYS A CA 1
ATOM 706 C C . LYS A 1 89 ? 4.941 -5.552 -14.275 1.00 97.75 89 LYS A C 1
ATOM 708 O O . LYS A 1 89 ? 4.449 -6.664 -14.468 1.00 97.75 89 LYS A O 1
ATOM 713 N N . LYS A 1 90 ? 5.495 -5.210 -13.114 1.00 97.25 90 LYS A N 1
ATOM 714 C CA . LYS A 1 90 ? 5.529 -6.069 -11.928 1.00 97.25 90 LYS A CA 1
ATOM 715 C C . LYS A 1 90 ? 4.415 -5.668 -10.970 1.00 97.25 90 LYS A C 1
ATOM 717 O O . LYS A 1 90 ? 4.448 -4.581 -10.406 1.00 97.25 90 LYS A O 1
ATOM 722 N N . LYS A 1 91 ? 3.470 -6.573 -10.718 1.00 97.56 91 LYS A N 1
ATOM 723 C CA . LYS A 1 91 ? 2.468 -6.401 -9.657 1.00 97.56 91 LYS A CA 1
ATOM 724 C C . LYS A 1 91 ? 3.045 -6.830 -8.311 1.00 97.56 91 LYS A C 1
ATOM 726 O O . LYS A 1 91 ? 3.624 -7.914 -8.212 1.00 97.56 91 LYS A O 1
ATOM 731 N N . LEU A 1 92 ? 2.861 -6.005 -7.287 1.00 97.25 92 LEU A N 1
ATOM 732 C CA . LEU A 1 92 ? 3.303 -6.264 -5.921 1.00 97.25 92 LEU A CA 1
ATOM 733 C C . LEU A 1 92 ? 2.116 -6.269 -4.963 1.00 97.25 92 LEU A C 1
ATOM 735 O O . LEU A 1 92 ? 1.227 -5.423 -5.031 1.00 97.25 92 LEU A O 1
ATOM 739 N N . ALA A 1 93 ? 2.124 -7.245 -4.058 1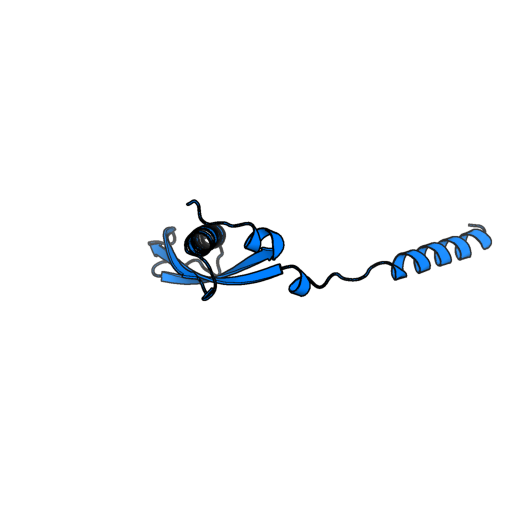.00 97.56 93 ALA A N 1
ATOM 740 C CA . ALA A 1 93 ? 1.226 -7.300 -2.917 1.00 97.56 93 ALA A CA 1
ATOM 741 C C . ALA A 1 93 ? 1.915 -6.648 -1.720 1.00 97.56 93 ALA A C 1
ATOM 743 O O . ALA A 1 93 ? 2.862 -7.208 -1.171 1.00 97.56 93 ALA A O 1
ATOM 744 N N . VAL A 1 94 ? 1.432 -5.481 -1.316 1.00 97.44 94 VAL A N 1
ATOM 745 C CA . VAL A 1 94 ? 1.922 -4.760 -0.145 1.00 97.44 94 VAL A CA 1
ATOM 746 C C . VAL A 1 94 ? 1.002 -5.059 1.034 1.00 97.44 94 VAL A C 1
ATOM 748 O O . VAL A 1 94 ? -0.218 -4.966 0.914 1.00 97.44 94 VAL A O 1
ATOM 751 N N . TYR A 1 95 ? 1.584 -5.427 2.173 1.00 96.31 95 TYR A N 1
ATOM 752 C CA . TYR A 1 95 ? 0.855 -5.618 3.425 1.00 96.31 95 TYR A CA 1
ATOM 753 C C . TYR A 1 95 ? 1.210 -4.488 4.386 1.00 96.31 95 TYR A C 1
ATOM 755 O O . TYR A 1 95 ? 2.344 -4.391 4.858 1.00 96.31 95 TYR A O 1
ATOM 763 N N . ILE A 1 96 ? 0.232 -3.637 4.664 1.00 95.50 96 ILE A N 1
ATOM 764 C CA . ILE A 1 96 ? 0.338 -2.526 5.603 1.00 95.50 96 ILE A CA 1
ATOM 765 C C . ILE A 1 96 ? -0.152 -3.029 6.954 1.00 95.50 96 ILE A C 1
ATOM 767 O O . ILE A 1 96 ? -1.262 -3.550 7.065 1.00 95.50 96 ILE A O 1
ATOM 771 N N . ARG A 1 97 ? 0.688 -2.896 7.980 1.00 93.56 97 ARG A N 1
ATOM 772 C CA . ARG A 1 97 ? 0.304 -3.147 9.369 1.00 93.56 97 ARG A CA 1
ATOM 773 C C . ARG A 1 97 ? 0.178 -1.818 10.087 1.00 93.56 97 ARG A C 1
ATOM 775 O O . ARG A 1 97 ? 1.117 -1.027 10.050 1.00 93.56 97 ARG A O 1
ATOM 782 N N . ILE A 1 98 ? -0.963 -1.609 10.726 1.00 93.06 98 ILE A N 1
ATOM 783 C CA . ILE A 1 98 ? -1.292 -0.389 11.463 1.00 93.06 98 ILE A CA 1
ATOM 784 C C . ILE A 1 98 ? -1.991 -0.769 12.769 1.00 93.06 98 ILE A C 1
ATOM 786 O O . ILE A 1 98 ? -2.755 -1.738 12.798 1.00 93.06 98 ILE A O 1
ATOM 790 N N . ALA A 1 99 ? -1.719 -0.050 13.859 1.00 93.06 99 ALA A N 1
ATOM 791 C CA . ALA A 1 99 ? -2.447 -0.252 15.106 1.00 93.06 99 ALA A CA 1
ATOM 792 C C . ALA A 1 99 ? -3.930 0.095 14.909 1.00 93.06 99 ALA A C 1
ATOM 794 O O . ALA A 1 99 ? -4.271 1.026 14.181 1.00 93.06 99 ALA A O 1
ATOM 795 N N . LYS A 1 100 ? -4.829 -0.647 15.558 1.00 91.94 100 LYS A N 1
ATOM 796 C CA . LYS A 1 100 ? -6.277 -0.388 15.479 1.00 91.94 100 LYS A CA 1
ATOM 797 C C . LYS A 1 100 ? -6.631 1.009 15.984 1.00 91.94 100 LYS A C 1
ATOM 799 O O . LYS A 1 100 ? -7.499 1.652 15.407 1.00 91.94 100 LYS A O 1
ATOM 804 N N . THR A 1 101 ? -5.944 1.467 17.029 1.00 92.94 101 THR A N 1
ATOM 805 C CA . THR A 1 101 ? -6.097 2.808 17.608 1.00 92.94 101 THR A CA 1
ATOM 806 C C . THR A 1 101 ? -5.736 3.896 16.607 1.00 92.94 101 THR A C 1
ATOM 808 O O . THR A 1 101 ? -6.507 4.830 16.422 1.00 92.94 101 THR A O 1
ATOM 811 N N . ASP A 1 102 ? -4.608 3.732 15.919 1.00 92.56 102 ASP A N 1
ATOM 812 C CA . ASP A 1 102 ? -4.101 4.711 14.956 1.00 92.56 102 ASP A CA 1
ATOM 813 C C . ASP A 1 102 ? -4.949 4.706 13.686 1.00 92.56 102 ASP A C 1
ATOM 815 O O . ASP A 1 102 ? -5.235 5.742 13.105 1.00 92.56 102 ASP A O 1
ATOM 819 N N . PHE A 1 103 ? -5.414 3.531 13.263 1.00 93.44 103 PHE A N 1
ATOM 820 C CA . PHE A 1 103 ? -6.330 3.435 12.136 1.00 93.44 103 PHE A CA 1
ATOM 821 C C . PHE A 1 103 ? -7.677 4.113 12.434 1.00 93.44 103 PHE A C 1
ATOM 823 O O . PHE A 1 103 ? -8.225 4.808 11.578 1.00 93.44 103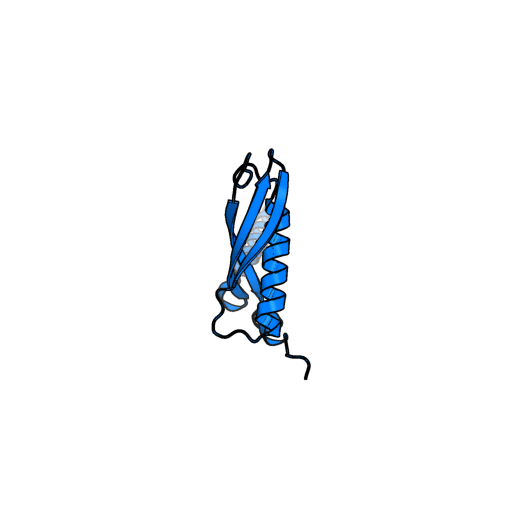 PHE A O 1
ATOM 830 N N . ALA A 1 104 ? -8.191 3.947 13.656 1.00 92.00 104 ALA A N 1
ATOM 831 C CA . ALA A 1 104 ? -9.431 4.574 14.105 1.00 92.00 104 ALA A CA 1
ATOM 832 C C . ALA A 1 104 ? -9.305 6.091 14.336 1.00 92.00 104 ALA A C 1
ATOM 834 O O . ALA A 1 104 ? -10.321 6.783 14.347 1.00 92.00 104 ALA A O 1
ATOM 835 N N . SER A 1 105 ? -8.091 6.619 14.528 1.00 93.19 105 SER A N 1
ATOM 836 C CA . SER A 1 105 ? -7.868 8.057 14.712 1.00 93.19 105 SER A CA 1
ATOM 837 C C . SER A 1 105 ? -7.793 8.839 13.397 1.00 93.19 105 SER A C 1
ATOM 839 O O . SER A 1 105 ? -7.874 10.067 13.431 1.00 93.19 105 SER A O 1
ATOM 841 N N . ILE A 1 106 ? -7.704 8.160 12.246 1.00 90.94 106 ILE A N 1
ATOM 842 C CA . ILE A 1 106 ? -7.801 8.784 10.920 1.00 90.94 106 ILE A CA 1
ATOM 843 C C . ILE A 1 106 ? -9.253 9.216 10.688 1.00 90.94 106 ILE A C 1
ATOM 845 O O . ILE A 1 106 ? -10.120 8.386 10.409 1.00 90.94 106 ILE A O 1
ATOM 849 N N . LYS A 1 107 ? -9.509 10.520 10.793 1.00 87.38 107 LYS A N 1
ATOM 850 C CA . LYS A 1 107 ? -10.819 11.140 10.550 1.00 87.38 107 LYS A CA 1
ATOM 851 C C . LYS A 1 107 ? -10.861 11.794 9.168 1.00 87.38 107 LYS A C 1
ATOM 853 O O . LYS A 1 107 ? -9.817 12.127 8.613 1.00 87.38 107 LYS A O 1
ATOM 858 N N . GLU A 1 108 ? -12.057 11.943 8.603 1.00 79.38 108 GLU A N 1
ATOM 859 C CA . GLU A 1 108 ? -12.248 12.819 7.443 1.00 79.38 108 GLU A CA 1
ATOM 860 C C . GLU A 1 108 ? -12.163 14.277 7.921 1.00 79.38 108 GLU A C 1
ATOM 862 O O . GLU A 1 108 ? -12.652 14.596 9.006 1.00 79.38 108 GLU A O 1
ATOM 867 N N . GLU A 1 109 ? -11.479 15.131 7.161 1.00 68.50 109 GLU A N 1
ATOM 868 C CA . GLU A 1 109 ? -11.582 16.578 7.351 1.00 68.50 109 GLU A CA 1
ATOM 869 C C . GLU A 1 109 ? -12.949 16.993 6.785 1.00 68.50 109 GLU A C 1
ATOM 871 O O . GLU A 1 109 ? -13.246 16.663 5.635 1.00 68.50 109 GLU A O 1
ATOM 876 N N . GLU A 1 110 ? -13.798 17.598 7.625 1.00 54.00 110 GLU A N 1
ATOM 877 C CA . GLU A 1 110 ? -15.105 18.154 7.229 1.00 54.00 110 GLU A CA 1
ATOM 878 C C . GLU A 1 110 ? -14.959 19.333 6.259 1.00 54.00 110 GLU A C 1
ATOM 880 O O . GLU A 1 110 ? -14.067 20.185 6.485 1.00 54.00 110 GLU A O 1
#

Radius of gyration: 23.03 Å; chains: 1; bounding box: 47×41×68 Å

Secondary structure (DSSP, 8-state):
--HHHHHHHHHHHHHHTTS-----HHHHEEEEEEEEEEEEETTEEEEEEEEEEE-TT--HHHHHHHHHHHHHHHHHHTT-TTT--SSEEEEEEEEEEEEHHHHHH-PPP-

Foldseek 3Di:
DDPVVVVVVVVVVVVVVPPDDDDDLVVFKDKKKWKKKFFAEQQDTDDIGTDDTPDPPDDPQLRVVVRVVQSVVVVVCAPPPVQTDRGDMGMDIDIDMDTPVVSVPRDDDD